Protein AF-A0A432I8I1-F1 (afdb_monomer)

pLDDT: mean 80.51, std 13.76,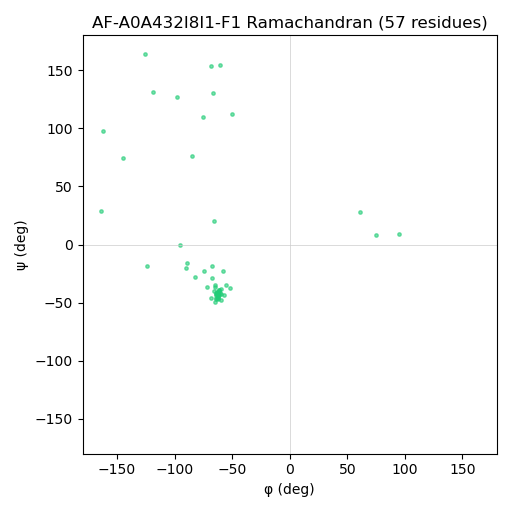 range [48.09, 95.0]

Mean predicted aligned error: 7.42 Å

Radius of gyration: 15.18 Å; Cα contacts (8 Å, |Δi|>4): 24; chains: 1; bounding box: 35×12×39 Å

Solvent-accessible surface area (backbone atoms only — not comparable to full-atom values): 3616 Å² total; per-residue (Å²): 109,76,52,70,76,74,47,53,74,66,59,43,51,52,52,40,52,52,51,52,54,49,52,52,50,49,52,59,61,70,78,80,81,27,83,90,74,53,84,60,67,73,61,45,72,70,56,50,54,50,50,55,51,49,51,67,74,55,106

Sequence (59 aa):
SILEKKESPEVVADYKNWILEIAEKVANAAKEGGFLGFGGERFSEKEQILFEKLKGVLA

Foldseek 3Di:
DVCVVPHDPVVLLVVLVVVLVVLVVVQQVPPDDDDVNPDDDRHDPVSVVVSVVSVVVSD

Structure (mmCIF, N/CA/C/O backbone):
data_AF-A0A432I8I1-F1
#
_entry.id   AF-A0A432I8I1-F1
#
loop_
_atom_site.group_PDB
_atom_site.id
_atom_site.type_symbol
_atom_site.label_atom_id
_atom_site.label_alt_id
_atom_site.label_comp_id
_atom_site.label_asym_id
_atom_site.label_entity_id
_atom_site.label_seq_id
_atom_site.pdbx_PDB_ins_code
_atom_site.Cartn_x
_atom_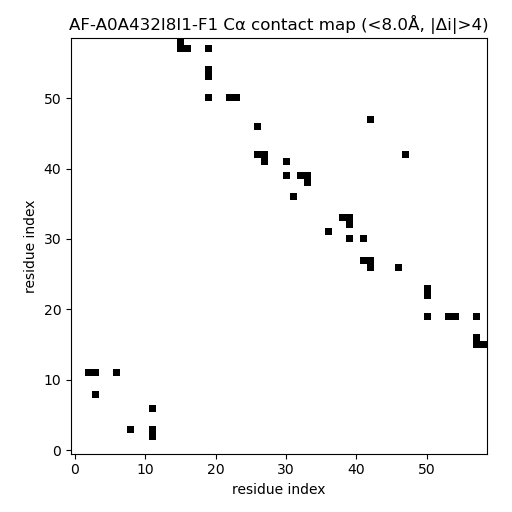site.Cartn_y
_atom_site.Cartn_z
_atom_site.occupancy
_atom_site.B_iso_or_equiv
_atom_site.auth_seq_id
_atom_site.auth_comp_id
_atom_site.auth_asym_id
_atom_site.auth_atom_id
_atom_site.pdbx_PDB_model_num
ATOM 1 N N . SER A 1 1 ? -12.955 -4.612 8.126 1.00 78.88 1 SER A N 1
ATOM 2 C CA . SER A 1 1 ? -12.004 -5.745 7.995 1.00 78.88 1 SER A CA 1
ATOM 3 C C . SER A 1 1 ? -11.918 -6.544 9.303 1.00 78.88 1 SER A C 1
ATOM 5 O O . SER A 1 1 ? -12.584 -6.179 10.266 1.00 78.88 1 SER A O 1
ATOM 7 N N . ILE A 1 2 ? -11.157 -7.652 9.377 1.00 88.81 2 ILE A N 1
ATOM 8 C CA . ILE A 1 2 ? -10.950 -8.361 10.661 1.00 88.81 2 ILE A CA 1
ATOM 9 C C . ILE A 1 2 ? -10.131 -7.518 11.652 1.00 88.81 2 ILE A C 1
ATOM 11 O O . ILE A 1 2 ? -10.336 -7.638 12.854 1.00 88.81 2 ILE A O 1
ATOM 15 N N . LEU A 1 3 ? -9.261 -6.644 11.134 1.00 87.31 3 LEU A N 1
ATOM 16 C CA . LEU A 1 3 ? -8.425 -5.729 11.909 1.00 87.31 3 LEU A CA 1
ATOM 17 C C . LEU A 1 3 ? -9.277 -4.652 12.586 1.00 87.31 3 LEU A C 1
ATOM 19 O O . LEU A 1 3 ? -9.192 -4.490 13.792 1.00 87.31 3 LEU A O 1
ATOM 23 N N . GLU A 1 4 ? -10.214 -4.033 11.861 1.00 90.31 4 GLU A N 1
ATOM 24 C 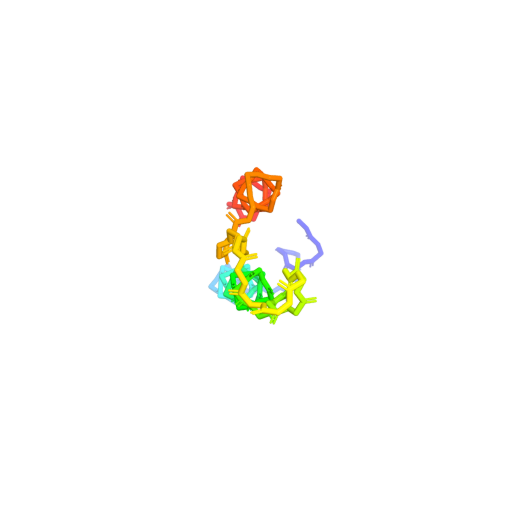CA . GLU A 1 4 ? -11.175 -3.066 12.439 1.00 90.31 4 GLU A CA 1
ATOM 25 C C . GLU A 1 4 ? -12.036 -3.646 13.570 1.00 90.31 4 GLU A C 1
ATOM 27 O O . GLU A 1 4 ? -12.581 -2.902 14.376 1.00 90.31 4 GLU A O 1
ATOM 32 N N . LYS A 1 5 ? -12.201 -4.974 13.618 1.00 93.06 5 LYS A N 1
ATOM 33 C CA . LYS A 1 5 ? -12.978 -5.657 14.663 1.00 93.06 5 LYS A CA 1
ATOM 34 C C . LYS A 1 5 ? -12.145 -6.046 15.883 1.00 93.06 5 LYS A C 1
ATOM 36 O O . LYS A 1 5 ? -12.730 -6.445 16.887 1.00 93.06 5 LYS A O 1
ATOM 41 N N . LYS A 1 6 ? -10.815 -6.042 15.772 1.00 93.38 6 LYS A N 1
ATOM 42 C CA . LYS A 1 6 ? -9.903 -6.618 16.772 1.00 93.38 6 LYS A CA 1
ATOM 43 C C . LYS A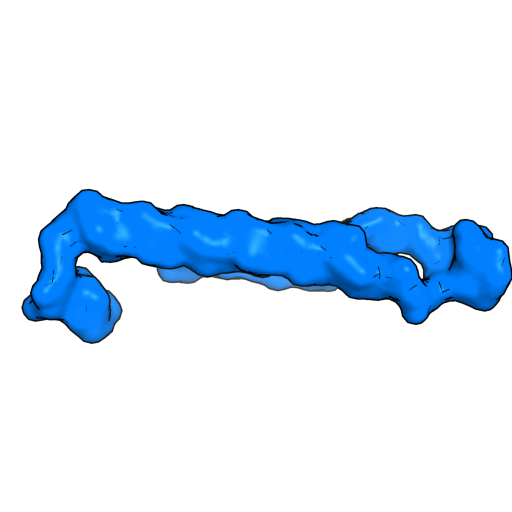 1 6 ? -8.866 -5.637 17.303 1.00 93.38 6 LYS A C 1
ATOM 45 O O . LYS A 1 6 ? -8.315 -5.900 18.361 1.00 93.38 6 LYS A O 1
ATOM 50 N N . GLU A 1 7 ? -8.632 -4.538 16.598 1.00 95.00 7 GLU A N 1
ATOM 51 C CA . GLU A 1 7 ? -7.582 -3.572 16.901 1.00 95.00 7 GLU A CA 1
ATOM 52 C C . GLU A 1 7 ? -8.142 -2.155 17.028 1.00 95.00 7 GLU A C 1
ATOM 54 O O . GLU A 1 7 ? -9.262 -1.864 16.595 1.00 95.00 7 GLU A O 1
ATOM 59 N N . SER A 1 8 ? -7.352 -1.258 17.624 1.00 94.94 8 SER A N 1
ATOM 60 C CA . SER A 1 8 ? -7.704 0.159 17.681 1.00 94.94 8 SER A CA 1
ATOM 61 C C . SER A 1 8 ? -7.638 0.800 16.285 1.00 94.94 8 SER A C 1
ATOM 63 O O . SER A 1 8 ? -6.857 0.360 15.437 1.00 94.94 8 SER A O 1
ATOM 65 N N . PRO A 1 9 ? -8.409 1.873 16.027 1.00 92.56 9 PRO A N 1
ATOM 66 C CA . PRO A 1 9 ? -8.359 2.583 14.748 1.00 92.56 9 PRO A CA 1
ATOM 67 C C . PRO A 1 9 ? -6.952 3.064 14.361 1.00 92.56 9 PRO A C 1
ATOM 69 O O . PRO A 1 9 ? -6.604 3.033 13.185 1.00 92.56 9 PRO A O 1
ATOM 72 N N . GLU A 1 10 ? -6.139 3.459 15.345 1.00 93.94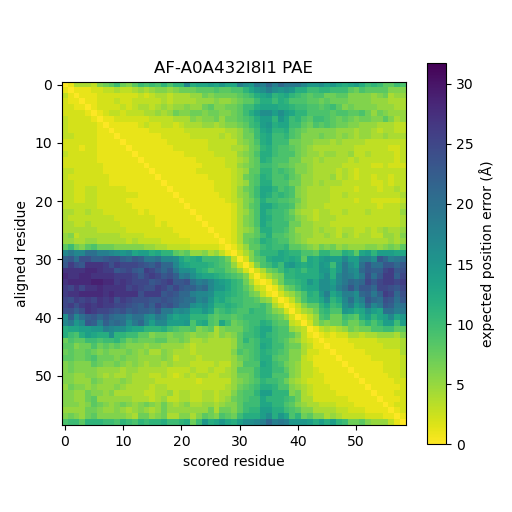 10 GLU A N 1
ATOM 73 C CA . GLU A 1 10 ? -4.742 3.877 15.153 1.00 93.94 10 GLU A CA 1
ATOM 74 C C . GLU A 1 10 ? -3.875 2.716 14.654 1.00 93.94 10 GLU A C 1
ATOM 76 O O . GLU A 1 10 ? -3.225 2.837 13.620 1.00 93.94 10 GLU A O 1
ATOM 81 N N . VAL A 1 11 ? -3.950 1.552 15.311 1.00 94.50 11 VAL A N 1
ATOM 82 C CA . VAL A 1 11 ? -3.202 0.350 14.902 1.00 94.50 11 VAL A CA 1
ATOM 83 C C . VAL A 1 11 ? -3.620 -0.106 13.506 1.00 94.50 11 VAL A C 1
ATOM 85 O O . VAL A 1 11 ? -2.781 -0.506 12.699 1.00 94.50 11 VAL A O 1
ATOM 88 N N . VAL A 1 12 ? -4.915 -0.026 13.189 1.00 94.75 12 VAL A N 1
ATOM 89 C CA . VAL A 1 12 ? -5.416 -0.346 11.849 1.00 94.75 12 VAL A CA 1
ATOM 90 C C . VAL A 1 12 ? -4.829 0.611 10.811 1.00 94.75 12 VAL A C 1
ATOM 92 O O . VAL A 1 12 ? -4.365 0.146 9.772 1.00 94.75 12 VAL A O 1
ATOM 95 N N . ALA A 1 13 ? -4.829 1.920 11.074 1.00 92.56 13 ALA A N 1
ATOM 96 C CA . ALA A 1 13 ? -4.286 2.919 10.155 1.00 92.56 13 ALA A CA 1
ATOM 97 C C . ALA A 1 13 ? -2.780 2.720 9.918 1.00 92.56 13 ALA A C 1
ATOM 99 O O . ALA A 1 13 ? -2.342 2.671 8.767 1.00 92.56 13 ALA A O 1
ATOM 100 N N . ASP A 1 14 ? -2.009 2.508 10.984 1.00 94.44 14 ASP A N 1
ATOM 101 C CA . ASP A 1 14 ? -0.569 2.252 10.897 1.00 94.44 14 ASP A CA 1
ATOM 102 C C . ASP A 1 14 ? -0.268 0.965 10.128 1.00 94.44 14 ASP A C 1
ATOM 104 O O . ASP A 1 14 ? 0.620 0.935 9.276 1.00 94.44 14 ASP A O 1
ATOM 108 N N . TYR A 1 15 ? -1.053 -0.091 10.354 1.00 93.31 15 TYR A N 1
ATOM 109 C CA . TYR A 1 15 ? -0.911 -1.343 9.619 1.00 93.31 15 TYR A CA 1
ATOM 110 C C . TYR A 1 15 ? -1.179 -1.168 8.117 1.00 93.31 15 TYR A C 1
ATOM 112 O O . TYR A 1 15 ? -0.435 -1.692 7.285 1.00 93.31 15 TYR A O 1
ATOM 120 N N . LYS A 1 16 ? -2.220 -0.409 7.751 1.00 92.19 16 LYS A N 1
ATOM 121 C CA . LYS A 1 16 ? -2.521 -0.102 6.345 1.00 92.19 16 LYS A CA 1
ATOM 122 C C . LYS A 1 16 ? -1.397 0.725 5.698 1.00 92.19 16 LYS A C 1
ATOM 124 O O . LYS A 1 16 ? -0.975 0.398 4.588 1.00 92.19 16 LYS A O 1
ATOM 129 N N . ASN A 1 17 ? -0.863 1.726 6.403 1.00 92.75 17 ASN A N 1
ATOM 130 C CA . ASN A 1 17 ? 0.275 2.531 5.940 1.00 92.75 17 ASN A CA 1
ATOM 131 C C . ASN A 1 17 ? 1.539 1.685 5.746 1.00 92.75 17 ASN A C 1
ATOM 133 O O . ASN A 1 17 ? 2.215 1.797 4.726 1.00 92.75 17 ASN A O 1
ATOM 137 N N . TRP A 1 18 ? 1.819 0.775 6.678 1.00 94.62 18 TRP A N 1
ATOM 138 C CA . TRP A 1 18 ? 2.969 -0.120 6.593 1.00 94.62 18 TRP A CA 1
ATOM 139 C C . TRP A 1 18 ? 2.915 -1.036 5.360 1.00 94.62 18 TRP A C 1
ATOM 141 O O . TRP A 1 18 ? 3.928 -1.236 4.687 1.00 94.62 18 TRP A O 1
ATOM 151 N N . ILE A 1 19 ? 1.729 -1.544 5.000 1.00 92.25 19 ILE A N 1
ATOM 152 C CA . ILE A 1 19 ? 1.546 -2.320 3.762 1.00 92.25 19 ILE A CA 1
ATOM 153 C C . ILE A 1 19 ? 1.841 -1.465 2.523 1.00 92.25 19 ILE A C 1
ATOM 155 O O . ILE A 1 19 ? 2.490 -1.952 1.592 1.00 92.25 19 ILE A O 1
ATOM 159 N N . LEU A 1 20 ? 1.395 -0.204 2.503 1.00 91.12 20 LEU A N 1
ATOM 160 C CA . LEU A 1 20 ? 1.681 0.712 1.396 1.00 91.12 20 LEU A CA 1
ATOM 161 C C . LEU A 1 20 ? 3.186 0.958 1.244 1.00 91.12 20 LEU A C 1
ATOM 163 O O . LEU A 1 20 ? 3.699 0.873 0.130 1.00 91.12 20 LEU A O 1
ATOM 167 N N . GLU A 1 21 ? 3.916 1.163 2.340 1.00 90.88 21 GLU A N 1
ATOM 168 C CA . GLU A 1 21 ? 5.374 1.317 2.283 1.00 90.88 21 GLU A CA 1
ATOM 169 C C . GLU A 1 21 ? 6.082 0.077 1.724 1.00 90.88 21 GLU A C 1
ATOM 171 O O . GLU A 1 21 ? 7.054 0.192 0.975 1.00 90.88 21 GLU A O 1
ATOM 176 N N . ILE A 1 22 ? 5.627 -1.126 2.092 1.00 90.12 22 ILE A N 1
ATOM 177 C CA . ILE A 1 22 ? 6.185 -2.371 1.550 1.00 90.12 22 ILE A CA 1
ATOM 178 C C . ILE A 1 22 ? 5.918 -2.452 0.048 1.00 90.12 22 ILE A C 1
ATOM 180 O O . ILE A 1 22 ? 6.836 -2.761 -0.711 1.00 90.12 22 ILE A O 1
ATOM 184 N N . ALA A 1 23 ? 4.692 -2.158 -0.388 1.00 86.62 23 ALA A N 1
ATOM 185 C CA . ALA A 1 23 ? 4.335 -2.176 -1.803 1.00 86.62 23 ALA A CA 1
ATOM 186 C C . ALA A 1 23 ? 5.195 -1.192 -2.616 1.00 86.62 23 ALA A C 1
ATOM 188 O O . ALA A 1 23 ? 5.703 -1.556 -3.677 1.00 86.62 23 ALA A O 1
ATOM 189 N N . GLU A 1 24 ? 5.431 0.012 -2.087 1.00 84.25 24 GLU A N 1
ATOM 190 C CA . GLU A 1 24 ? 6.320 1.004 -2.696 1.00 84.25 24 GLU A CA 1
ATOM 191 C C . GLU A 1 24 ? 7.770 0.504 -2.775 1.00 84.25 24 GLU A C 1
ATOM 193 O O . GLU A 1 24 ? 8.423 0.626 -3.815 1.00 84.25 24 GLU A O 1
ATOM 198 N N . LYS A 1 25 ? 8.286 -0.099 -1.697 1.00 85.00 25 LYS A N 1
ATOM 199 C CA . LYS A 1 25 ? 9.644 -0.666 -1.668 1.00 85.00 25 LYS A CA 1
ATOM 200 C C . LYS A 1 25 ? 9.801 -1.808 -2.672 1.00 85.00 25 LYS A C 1
ATOM 202 O O . LYS A 1 25 ? 10.803 -1.844 -3.379 1.00 85.00 25 LYS A O 1
ATOM 207 N N . VAL A 1 26 ? 8.816 -2.703 -2.774 1.00 83.69 26 VAL A N 1
ATOM 208 C CA . VAL A 1 26 ? 8.817 -3.827 -3.728 1.00 83.69 26 VAL A CA 1
ATOM 209 C C . VAL A 1 26 ? 8.793 -3.324 -5.170 1.00 83.69 26 VAL A C 1
ATOM 211 O O . VAL A 1 26 ? 9.618 -3.762 -5.970 1.00 83.69 26 VAL A O 1
ATOM 214 N N . ALA A 1 27 ? 7.920 -2.363 -5.486 1.00 80.50 27 ALA A N 1
ATOM 215 C CA . ALA A 1 27 ? 7.852 -1.766 -6.819 1.00 80.50 27 ALA A CA 1
ATOM 216 C C . ALA A 1 27 ? 9.177 -1.094 -7.221 1.00 80.50 27 ALA A C 1
ATOM 218 O O . ALA A 1 27 ? 9.634 -1.214 -8.353 1.00 80.50 27 ALA A O 1
ATOM 219 N N . ASN A 1 28 ? 9.852 -0.446 -6.268 1.00 76.25 28 ASN A N 1
ATOM 220 C CA . ASN A 1 28 ? 11.167 0.148 -6.499 1.00 76.25 28 ASN A CA 1
ATOM 221 C C . ASN A 1 28 ? 12.316 -0.878 -6.574 1.00 76.25 28 ASN A C 1
ATOM 223 O O . ASN A 1 28 ? 13.367 -0.556 -7.144 1.00 76.25 28 ASN A O 1
ATOM 227 N N . ALA A 1 29 ? 12.140 -2.072 -5.994 1.00 76.69 29 ALA A N 1
ATOM 228 C CA . ALA A 1 29 ? 13.148 -3.128 -5.893 1.00 76.69 29 ALA A CA 1
ATOM 229 C C . ALA A 1 29 ? 13.153 -4.113 -7.073 1.00 76.69 29 ALA A C 1
ATOM 231 O O . ALA A 1 29 ? 14.182 -4.743 -7.299 1.00 76.69 29 ALA A O 1
ATOM 232 N N . ALA A 1 30 ? 12.074 -4.223 -7.859 1.00 63.84 30 ALA A N 1
ATOM 233 C CA . ALA A 1 30 ? 11.945 -5.139 -9.007 1.00 63.84 30 ALA A CA 1
ATOM 234 C C . ALA A 1 30 ? 12.894 -4.846 -10.204 1.00 63.84 30 ALA A C 1
ATOM 236 O O . ALA A 1 30 ? 12.670 -5.283 -11.333 1.00 63.84 30 ALA A O 1
ATOM 237 N N . LYS A 1 31 ? 13.988 -4.111 -9.981 1.00 62.62 31 LYS A N 1
ATOM 238 C CA . LYS A 1 31 ? 14.954 -3.669 -10.990 1.00 62.62 31 LYS A CA 1
ATOM 239 C C . LYS A 1 31 ? 16.017 -4.727 -11.281 1.00 62.62 31 LYS A C 1
ATOM 241 O O . LYS A 1 31 ? 17.172 -4.549 -10.922 1.00 62.62 31 LYS A O 1
ATOM 246 N N . GLU A 1 32 ? 15.645 -5.756 -12.032 1.00 53.00 32 GLU A N 1
ATOM 247 C CA . GLU A 1 32 ? 16.578 -6.588 -12.810 1.00 53.00 32 GLU A CA 1
ATOM 248 C C . GLU A 1 32 ? 15.895 -7.009 -14.121 1.00 53.00 32 GLU A C 1
ATOM 250 O O . GLU A 1 32 ? 15.406 -8.125 -14.257 1.00 53.00 32 GLU A O 1
ATOM 255 N N . GLY A 1 33 ? 15.759 -6.095 -15.089 1.00 53.75 33 GLY A N 1
ATOM 256 C CA . GLY A 1 33 ? 14.923 -6.401 -16.258 1.00 53.75 33 GLY A CA 1
ATOM 257 C C . GLY A 1 33 ? 15.080 -5.513 -17.484 1.00 53.75 33 GLY A C 1
ATOM 258 O O . GLY A 1 33 ? 14.125 -5.346 -18.229 1.00 53.75 33 GLY A O 1
ATOM 259 N N . GLY A 1 34 ? 16.260 -4.938 -17.709 1.00 50.34 34 GLY A N 1
ATOM 260 C CA . GLY A 1 34 ? 16.649 -4.414 -19.019 1.00 50.34 34 GLY A CA 1
ATOM 261 C C . GLY A 1 34 ? 17.885 -5.171 -19.476 1.00 50.34 34 GLY A C 1
ATOM 262 O O . GLY A 1 34 ? 18.819 -5.317 -18.686 1.00 50.34 34 GLY A O 1
ATOM 263 N N . PHE A 1 35 ? 17.906 -5.674 -20.713 1.00 48.09 35 PHE A N 1
ATOM 264 C CA . PHE A 1 35 ? 19.117 -6.252 -21.300 1.00 48.09 35 PHE A CA 1
ATOM 265 C C . PHE A 1 35 ? 20.267 -5.244 -21.111 1.00 48.09 35 PHE A C 1
ATOM 267 O O . PHE A 1 35 ? 20.213 -4.134 -21.636 1.00 48.09 35 PHE A O 1
ATOM 274 N N . LEU A 1 36 ? 21.259 -5.591 -20.283 1.00 60.91 36 LEU A N 1
ATOM 275 C CA . LEU A 1 36 ? 22.413 -4.741 -19.947 1.00 60.91 36 LEU A CA 1
ATOM 276 C C . LEU A 1 36 ? 22.093 -3.392 -19.260 1.00 60.91 36 LEU A C 1
ATOM 278 O O . LEU A 1 36 ? 22.859 -2.443 -19.395 1.00 60.91 36 LEU A O 1
ATOM 282 N N . GLY A 1 37 ? 20.990 -3.273 -18.515 1.00 58.03 37 GLY A N 1
ATOM 283 C CA . GLY A 1 37 ? 20.709 -2.062 -17.724 1.00 58.03 37 GLY A CA 1
ATOM 284 C C . GLY A 1 37 ? 20.252 -0.839 -18.533 1.00 58.03 37 GLY A C 1
ATOM 285 O O . GLY A 1 37 ? 20.095 0.242 -17.967 1.00 58.03 37 GLY A O 1
ATOM 286 N N . PHE A 1 38 ? 19.977 -1.000 -19.830 1.00 56.88 38 PHE A N 1
ATOM 287 C CA . PHE A 1 38 ? 19.355 0.026 -20.665 1.00 56.88 38 PHE A CA 1
ATOM 288 C C . PHE A 1 38 ? 17.848 -0.242 -20.793 1.00 56.88 38 PHE A C 1
ATOM 290 O O . PHE A 1 38 ? 17.435 -1.338 -21.165 1.00 56.88 38 PHE A O 1
ATOM 297 N N . GLY A 1 39 ? 17.020 0.762 -20.481 1.00 58.38 39 GLY A N 1
ATOM 298 C CA . GLY A 1 39 ? 15.571 0.73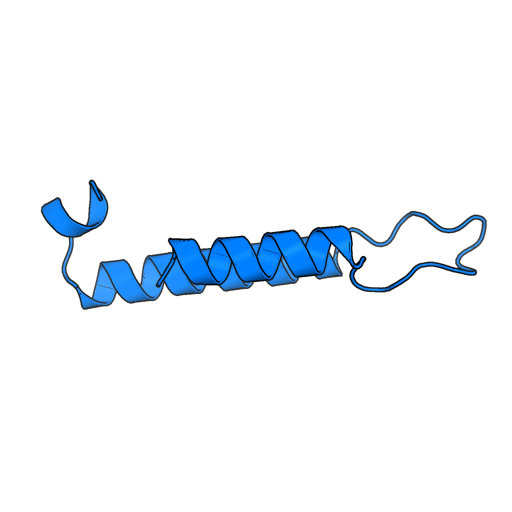1 -20.742 1.00 58.38 39 GLY A CA 1
ATOM 299 C C . GLY A 1 39 ? 14.659 0.275 -19.595 1.00 58.38 39 GLY A C 1
ATOM 300 O O . GLY A 1 39 ? 13.469 0.097 -19.824 1.00 58.38 39 GLY A O 1
ATOM 301 N N . GLY A 1 40 ? 15.167 0.103 -18.371 1.00 57.94 40 GLY A N 1
ATOM 302 C CA . GLY A 1 40 ? 14.316 -0.191 -17.211 1.00 57.94 40 GLY A CA 1
ATOM 303 C C . GLY A 1 40 ? 13.564 1.052 -16.719 1.00 57.94 40 GLY A C 1
ATOM 304 O O . GLY A 1 40 ? 1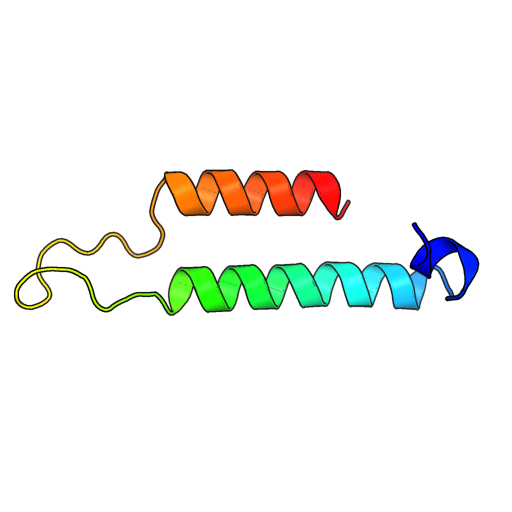4.178 1.957 -16.150 1.00 57.94 40 GLY A O 1
ATOM 305 N N . GLU A 1 41 ? 12.244 1.102 -16.907 1.00 59.75 41 GLU A N 1
ATOM 306 C CA . GLU A 1 41 ? 11.385 2.068 -16.215 1.00 59.75 41 GLU A CA 1
ATOM 307 C C . GLU A 1 41 ? 11.369 1.739 -14.714 1.00 59.75 41 GLU A C 1
ATOM 309 O O . GLU A 1 41 ? 11.200 0.587 -14.321 1.00 59.75 41 GLU A O 1
ATOM 314 N N . ARG A 1 42 ? 11.607 2.740 -13.854 1.00 62.53 42 ARG A N 1
ATOM 315 C CA . ARG A 1 42 ? 11.846 2.524 -12.412 1.00 62.53 42 ARG A CA 1
ATOM 316 C C . ARG A 1 42 ? 10.630 2.019 -11.632 1.00 62.53 42 ARG A C 1
ATOM 318 O O . ARG A 1 42 ? 10.821 1.565 -10.509 1.00 62.53 42 ARG A O 1
ATOM 325 N N . PHE A 1 43 ? 9.444 2.182 -12.199 1.00 69.5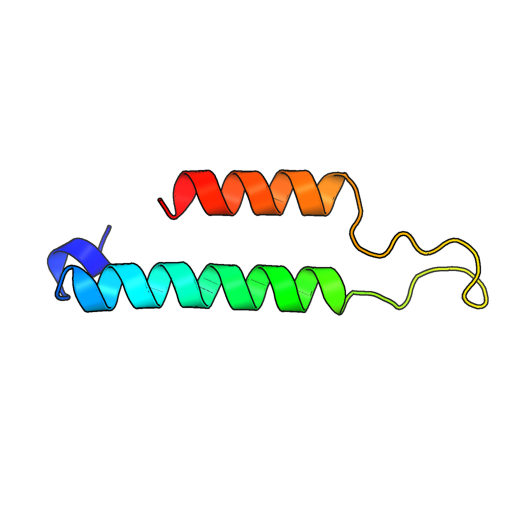6 43 PHE A N 1
ATOM 326 C CA . PHE A 1 43 ? 8.150 1.847 -11.630 1.00 69.56 43 PHE A CA 1
ATOM 327 C C . PHE A 1 43 ? 7.188 1.811 -12.811 1.00 69.56 43 PHE A C 1
ATOM 329 O O . PHE A 1 43 ? 6.794 2.868 -13.304 1.00 69.56 43 PHE A O 1
ATOM 336 N N . SER A 1 44 ? 6.915 0.625 -13.347 1.00 76.06 44 SER A N 1
ATOM 337 C CA . SER A 1 44 ? 6.140 0.517 -14.584 1.00 76.06 44 SER A CA 1
ATOM 338 C C . SER A 1 44 ? 4.741 1.107 -14.410 1.00 76.06 44 SER A C 1
ATOM 340 O O . SER A 1 44 ? 4.177 1.103 -13.314 1.00 76.06 44 SER A O 1
ATOM 342 N N . GLU A 1 45 ? 4.129 1.556 -15.504 1.00 79.44 45 GLU A N 1
ATOM 343 C CA . GLU A 1 45 ? 2.745 2.052 -15.496 1.00 79.44 45 GLU A CA 1
ATOM 344 C C . GLU A 1 45 ? 1.765 1.049 -14.847 1.00 79.44 45 GLU A C 1
ATOM 346 O O . GLU A 1 45 ? 0.873 1.422 -14.086 1.00 79.44 45 GLU A O 1
ATOM 351 N N . LYS A 1 46 ? 1.970 -0.257 -15.067 1.00 80.00 46 LYS A N 1
ATOM 352 C CA . LYS A 1 46 ? 1.147 -1.319 -14.463 1.00 80.00 46 LYS A CA 1
ATOM 353 C C . LYS A 1 46 ? 1.304 -1.394 -12.943 1.00 80.00 46 LYS A C 1
ATOM 355 O O . LYS A 1 46 ? 0.315 -1.612 -12.243 1.00 80.00 46 LYS A O 1
ATOM 360 N N . GLU A 1 47 ? 2.520 -1.223 -12.435 1.00 79.31 47 GLU A N 1
ATOM 361 C CA . GLU A 1 47 ? 2.797 -1.210 -10.996 1.00 79.31 47 GLU A CA 1
ATOM 362 C C . GLU A 1 47 ? 2.279 0.078 -10.346 1.00 79.31 47 GLU A C 1
ATOM 364 O O . GLU A 1 47 ? 1.720 0.012 -9.254 1.00 79.31 47 GLU A O 1
ATOM 369 N N . GLN A 1 48 ? 2.361 1.221 -11.037 1.00 83.38 48 GLN A N 1
ATOM 370 C CA . GLN A 1 48 ? 1.735 2.475 -10.605 1.00 83.38 48 GLN A CA 1
ATOM 371 C C . GLN A 1 48 ? 0.216 2.317 -10.465 1.00 83.38 48 GLN A C 1
ATOM 373 O O . GLN A 1 48 ? -0.352 2.648 -9.426 1.00 83.38 48 GLN A O 1
ATOM 378 N N . ILE A 1 49 ? -0.444 1.726 -11.467 1.00 87.38 49 ILE A N 1
ATOM 379 C CA . ILE A 1 49 ? -1.886 1.439 -11.424 1.00 87.38 49 ILE A CA 1
ATOM 380 C C . ILE A 1 49 ? -2.230 0.500 -10.260 1.00 87.38 49 ILE A C 1
ATOM 382 O O . ILE A 1 49 ? -3.240 0.697 -9.581 1.00 87.38 49 ILE A O 1
ATOM 386 N N . LEU A 1 50 ? -1.419 -0.535 -10.021 1.00 86.50 50 LEU A N 1
ATOM 387 C CA . LEU A 1 50 ? -1.617 -1.444 -8.892 1.00 86.50 50 LEU A CA 1
ATOM 388 C C . LEU A 1 50 ? -1.461 -0.716 -7.551 1.00 86.50 50 LEU A C 1
ATOM 390 O O . LEU A 1 50 ? -2.277 -0.915 -6.654 1.00 86.50 50 LEU A O 1
ATOM 394 N N . PHE A 1 51 ? -0.449 0.137 -7.421 1.00 87.56 51 PHE A N 1
ATOM 395 C CA . PHE A 1 51 ? -0.191 0.903 -6.209 1.00 87.56 51 PHE A CA 1
ATOM 396 C C . PHE A 1 51 ? -1.318 1.892 -5.896 1.00 87.56 51 PHE A C 1
ATOM 398 O O . PHE A 1 51 ? -1.779 1.962 -4.759 1.00 87.56 51 PHE A O 1
ATOM 405 N N . GLU A 1 52 ? -1.846 2.583 -6.906 1.00 88.12 52 GLU A N 1
ATOM 406 C CA . GLU A 1 52 ? -3.009 3.461 -6.739 1.00 88.12 52 GLU A CA 1
ATOM 407 C C . GLU A 1 52 ? -4.275 2.677 -6.357 1.00 88.12 52 GLU A C 1
ATOM 409 O O . GLU A 1 52 ? -5.044 3.108 -5.496 1.00 88.12 52 GLU A O 1
ATOM 414 N N . LYS A 1 53 ? -4.465 1.465 -6.900 1.00 88.81 53 LYS A N 1
ATOM 415 C CA . LYS A 1 53 ? -5.538 0.569 -6.434 1.00 88.81 53 LYS A CA 1
ATOM 416 C C . LYS A 1 53 ? -5.346 0.151 -4.977 1.00 88.81 53 LYS A C 1
ATOM 418 O O . LYS A 1 53 ? -6.324 0.117 -4.234 1.00 88.81 53 LYS A O 1
ATOM 423 N N . LEU A 1 54 ? -4.115 -0.152 -4.559 1.00 88.50 54 LEU A N 1
ATOM 424 C CA . LEU A 1 54 ? -3.808 -0.496 -3.169 1.00 88.50 54 LEU A CA 1
ATOM 425 C C . LEU A 1 54 ? -4.114 0.670 -2.230 1.00 88.50 54 LEU A C 1
ATOM 427 O O . LEU A 1 54 ? -4.778 0.450 -1.222 1.00 88.50 54 LEU A O 1
ATOM 431 N N . LYS A 1 55 ? -3.735 1.904 -2.586 1.00 87.81 55 LYS A N 1
ATOM 432 C CA . LYS A 1 55 ? -4.126 3.104 -1.828 1.00 87.81 55 LYS A CA 1
ATOM 433 C C . LYS A 1 55 ? -5.639 3.239 -1.703 1.00 87.81 55 LYS A C 1
ATOM 435 O O . LYS A 1 55 ? -6.128 3.516 -0.618 1.00 87.81 55 LYS A O 1
ATOM 440 N N . GLY A 1 56 ? -6.384 3.006 -2.784 1.00 86.81 56 GLY A N 1
ATOM 441 C CA . GLY A 1 56 ? -7.846 3.090 -2.759 1.00 86.81 56 GLY A CA 1
ATOM 442 C C . GLY A 1 56 ? -8.515 2.041 -1.862 1.00 86.81 56 GLY A C 1
ATOM 443 O O . GLY A 1 56 ? -9.527 2.332 -1.236 1.00 86.81 56 GLY A O 1
ATOM 444 N N . VAL A 1 57 ? -7.957 0.828 -1.784 1.00 86.81 57 VAL A N 1
ATOM 445 C CA . VAL A 1 57 ? -8.486 -0.265 -0.940 1.00 86.81 57 VAL A CA 1
ATOM 446 C C . VAL A 1 57 ? -8.032 -0.142 0.520 1.00 86.81 57 VAL A C 1
ATOM 448 O O . VAL A 1 57 ? -8.721 -0.623 1.419 1.00 86.81 57 VAL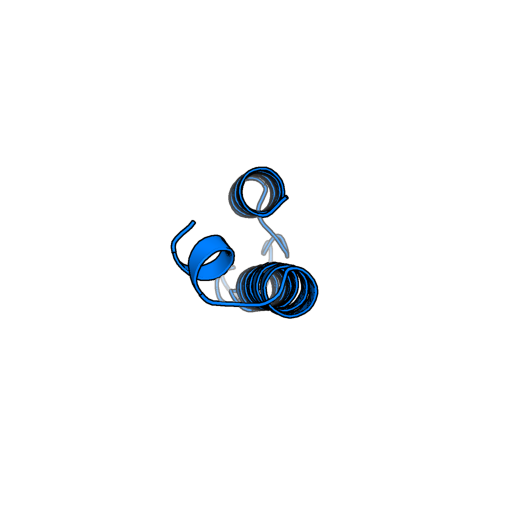 A O 1
ATOM 451 N N . LEU A 1 58 ? -6.868 0.469 0.752 1.00 82.50 58 LEU A N 1
ATOM 452 C CA . LEU A 1 58 ? -6.272 0.671 2.073 1.00 82.50 58 LEU A CA 1
ATOM 453 C C . LEU A 1 58 ? -6.580 2.051 2.681 1.00 82.50 58 LEU A C 1
ATOM 455 O O . LEU A 1 58 ? -6.172 2.306 3.810 1.00 82.50 58 LEU A O 1
ATOM 459 N N . ALA A 1 59 ? -7.320 2.924 1.999 1.00 70.62 59 ALA A N 1
ATOM 460 C CA . ALA A 1 59 ? -8.014 4.032 2.661 1.00 70.62 59 ALA A CA 1
ATOM 461 C C . ALA A 1 59 ? -9.038 3.477 3.676 1.00 70.62 59 ALA A C 1
ATOM 463 O O . ALA A 1 59 ? -9.165 4.043 4.782 1.00 70.62 59 ALA A O 1
#

Secondary structure (DSSP, 8-state):
-TTTTTS-HHHHHHHHHHHHHHHHHHHHH----SGGGSS--SS-HHHHHHHHHHHHHH-

Nearest PDB structures (foldseek):
  7rro-assembly1_B4  TM=5.850E-01  e=5.527E+00  Bos taurus
  8i7o-assembly1_C4  TM=6.147E-01  e=7.218E+00  Mus musculus